Protein AF-A0A5E7W6V6-F1 (afdb_monomer)

Secondary structure (DSSP, 8-state):
-----------TTTT----PPPPPPHHHHHHHHHHHHHTT-HHHHHHHHHHHHH---TT-

Mean predicted aligned error: 8.33 Å

Organism: Pseudomonas fluorescens (NCBI:txid294)

Foldseek 3Di:
DDDDPDPPPDPPQVPHDDPDDDDDDPVRLVVVLVVCVVVVVVVVNVLSVCCVVPVDDPVD

Radius of gyration: 17.09 Å; Cα contacts (8 Å, |Δi|>4): 15; chains: 1; bounding box: 34×48×27 Å

Sequence (60 aa):
MSTIATYSHQPWNKGKLVGQKAPLRVRDIWAIRVRLQLAEKTRDLALFNLAIDSKLRACD

Structure (mmCIF, N/CA/C/O backbone):
data_AF-A0A5E7W6V6-F1
#
_entry.id   AF-A0A5E7W6V6-F1
#
loop_
_atom_site.group_PDB
_atom_site.id
_atom_site.type_symbol
_atom_site.label_atom_id
_atom_site.label_alt_id
_atom_site.label_comp_id
_atom_site.label_asym_id
_atom_site.label_entity_id
_atom_site.label_seq_id
_atom_site.pdbx_PDB_ins_code
_atom_site.Cartn_x
_atom_site.Cartn_y
_atom_site.Cartn_z
_atom_site.occupancy
_atom_site.B_is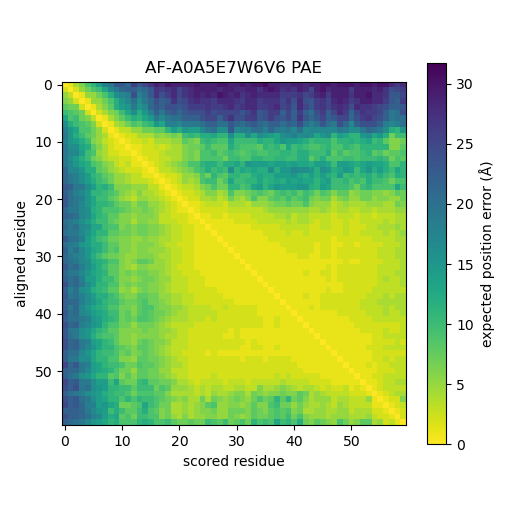o_or_equiv
_atom_site.auth_seq_id
_atom_site.auth_comp_id
_atom_site.auth_asym_id
_atom_site.auth_atom_id
_atom_site.pdbx_PDB_model_num
ATOM 1 N N . MET A 1 1 ? 23.154 35.281 13.170 1.00 42.81 1 MET A N 1
ATOM 2 C CA . MET A 1 1 ? 22.434 34.648 12.043 1.00 42.81 1 MET A CA 1
ATOM 3 C C . MET A 1 1 ? 22.274 33.167 12.336 1.00 42.81 1 MET A C 1
ATOM 5 O O . MET A 1 1 ? 23.241 32.432 12.201 1.00 42.81 1 MET A O 1
ATOM 9 N N . SER A 1 2 ? 21.094 32.741 12.781 1.00 46.16 2 SER A N 1
ATOM 10 C CA . SER A 1 2 ? 20.806 31.322 13.014 1.00 46.16 2 SER A CA 1
ATOM 11 C C . SER A 1 2 ? 20.318 30.708 11.706 1.00 46.16 2 SER A C 1
ATOM 13 O O . SER A 1 2 ? 19.239 31.044 11.222 1.00 46.16 2 SER A O 1
ATOM 15 N N . THR A 1 3 ? 21.141 29.868 11.089 1.00 50.94 3 THR A N 1
ATOM 16 C CA . THR A 1 3 ? 20.804 29.139 9.865 1.00 50.94 3 THR A CA 1
ATOM 17 C C . THR A 1 3 ? 19.798 28.039 10.193 1.00 50.94 3 THR A C 1
ATOM 19 O O . THR A 1 3 ? 20.118 27.049 10.845 1.00 50.94 3 THR A O 1
ATOM 22 N N . ILE A 1 4 ? 18.554 28.221 9.751 1.00 61.88 4 ILE A N 1
ATOM 23 C CA . ILE A 1 4 ? 17.513 27.193 9.813 1.00 61.88 4 ILE A CA 1
ATOM 24 C C . ILE A 1 4 ? 17.920 26.098 8.825 1.00 61.88 4 ILE A C 1
ATOM 26 O O . ILE A 1 4 ? 17.809 26.274 7.613 1.00 61.88 4 ILE A O 1
ATOM 30 N N . ALA A 1 5 ? 18.446 24.984 9.332 1.00 62.88 5 ALA A N 1
ATOM 31 C CA . ALA A 1 5 ? 18.738 23.817 8.514 1.00 62.88 5 ALA A CA 1
ATOM 32 C C . ALA A 1 5 ? 17.413 23.235 8.000 1.00 62.88 5 ALA A C 1
ATOM 34 O O . ALA A 1 5 ? 16.662 22.600 8.740 1.00 62.88 5 ALA A O 1
ATOM 35 N N . THR A 1 6 ? 17.101 23.478 6.730 1.00 64.94 6 THR A N 1
ATOM 36 C CA . THR A 1 6 ? 15.957 22.866 6.059 1.00 64.94 6 THR A CA 1
ATOM 37 C C . THR A 1 6 ? 16.261 21.384 5.853 1.00 64.94 6 THR A C 1
ATOM 39 O O . THR A 1 6 ? 17.063 20.999 5.002 1.00 64.94 6 THR A O 1
ATOM 42 N N . TYR A 1 7 ? 15.644 20.521 6.663 1.00 65.38 7 TYR A N 1
ATOM 43 C CA . TYR A 1 7 ? 15.725 19.075 6.473 1.00 65.38 7 TYR A CA 1
ATOM 44 C C . TYR A 1 7 ? 14.957 18.724 5.194 1.00 65.38 7 TYR A C 1
ATOM 46 O O . TYR A 1 7 ? 13.744 18.522 5.195 1.00 65.38 7 TYR A O 1
ATOM 54 N N . SER A 1 8 ? 15.651 18.737 4.058 1.00 73.38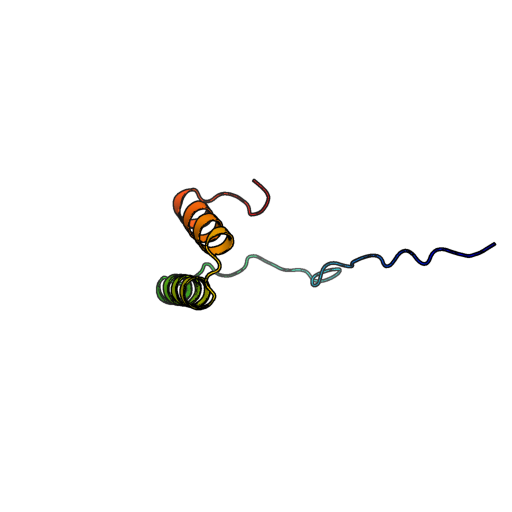 8 SER A N 1
ATOM 55 C CA . SER A 1 8 ? 15.075 18.333 2.782 1.00 73.38 8 SER A CA 1
ATOM 56 C C . SER A 1 8 ? 14.708 16.853 2.882 1.00 73.38 8 SER A C 1
ATOM 58 O O . SER A 1 8 ? 15.590 16.000 2.801 1.00 73.38 8 SER A O 1
ATOM 60 N N . HIS A 1 9 ? 13.417 16.539 3.024 1.00 76.38 9 HIS A N 1
ATOM 61 C CA . HIS A 1 9 ? 12.908 15.175 2.886 1.00 76.38 9 HIS A CA 1
ATOM 62 C C . HIS A 1 9 ? 13.235 14.671 1.480 1.00 76.38 9 HIS A C 1
ATOM 64 O O . HIS A 1 9 ? 12.546 14.981 0.509 1.00 76.38 9 HIS A O 1
ATOM 70 N N . GLN A 1 10 ? 14.334 13.930 1.356 1.00 82.75 10 GLN A N 1
ATOM 71 C CA . GLN A 1 10 ? 14.678 13.283 0.104 1.00 82.75 10 GLN A CA 1
ATOM 72 C C . GLN A 1 10 ? 13.802 12.038 -0.046 1.00 82.75 10 GLN A C 1
ATOM 74 O O . GLN A 1 10 ? 13.714 11.240 0.892 1.00 82.75 10 GLN A O 1
ATOM 79 N N . PRO A 1 11 ? 13.144 11.847 -1.198 1.00 82.50 11 PRO A N 1
ATOM 80 C CA . PRO A 1 11 ? 12.349 10.653 -1.416 1.00 82.50 11 PRO A CA 1
ATOM 81 C C . PRO A 1 11 ? 13.259 9.414 -1.414 1.00 82.50 11 PRO A C 1
ATOM 83 O O . PRO A 1 11 ? 14.401 9.459 -1.874 1.00 82.50 11 PRO A O 1
ATOM 86 N N . TRP A 1 12 ? 12.748 8.288 -0.906 1.00 84.94 12 TRP A N 1
ATOM 87 C CA . TRP A 1 12 ? 13.504 7.036 -0.708 1.00 84.94 12 TRP A CA 1
ATOM 88 C C . TRP A 1 12 ? 14.140 6.473 -1.996 1.00 84.94 12 TRP A C 1
ATOM 90 O O . TRP A 1 12 ? 15.052 5.640 -1.948 1.00 84.94 12 TRP A O 1
ATOM 100 N N . ASN A 1 13 ? 13.643 6.914 -3.153 1.00 87.81 13 ASN A N 1
ATOM 101 C CA . ASN A 1 13 ? 14.071 6.522 -4.490 1.00 87.81 13 ASN A CA 1
ATOM 102 C C . ASN A 1 13 ? 14.890 7.599 -5.226 1.00 87.81 13 ASN A C 1
ATOM 104 O O . ASN A 1 13 ? 15.138 7.438 -6.421 1.00 87.81 13 ASN A O 1
ATOM 108 N N . LYS A 1 14 ? 15.322 8.686 -4.571 1.00 87.06 14 LYS A N 1
ATOM 109 C CA . LYS A 1 14 ? 16.115 9.728 -5.242 1.00 87.06 14 LYS A CA 1
ATOM 110 C C . LYS A 1 14 ? 17.388 9.143 -5.862 1.00 87.06 14 LYS A C 1
ATOM 112 O O . LYS A 1 14 ? 18.150 8.452 -5.192 1.00 87.06 14 LYS A O 1
ATOM 117 N N . GLY A 1 15 ? 17.605 9.426 -7.146 1.00 88.50 15 GLY A N 1
ATOM 118 C CA . GLY A 1 15 ? 18.749 8.920 -7.911 1.00 88.50 15 GLY A CA 1
ATOM 119 C C . GLY A 1 15 ? 18.663 7.437 -8.291 1.00 88.50 15 GLY A C 1
ATOM 120 O O . GLY A 1 15 ? 19.597 6.922 -8.896 1.00 88.50 15 GLY A O 1
ATOM 121 N N . LYS A 1 16 ? 17.561 6.742 -7.969 1.00 89.06 16 LYS A N 1
ATOM 122 C CA . LYS A 1 16 ? 17.332 5.347 -8.366 1.00 89.06 16 LYS A CA 1
ATOM 123 C C . LYS A 1 16 ? 16.356 5.300 -9.539 1.00 89.06 16 LYS A C 1
ATOM 125 O O . LYS A 1 16 ? 15.233 5.788 -9.432 1.00 89.06 16 LYS A O 1
ATOM 130 N N . LEU A 1 17 ? 16.761 4.662 -10.636 1.00 85.06 17 LEU A N 1
ATOM 131 C CA . LEU A 1 17 ? 15.853 4.287 -11.721 1.00 85.06 17 LEU A CA 1
ATOM 132 C C . LEU A 1 17 ? 14.924 3.176 -11.220 1.00 85.06 17 LEU A C 1
ATOM 134 O O . LEU A 1 17 ? 15.280 2.000 -11.206 1.00 85.06 17 LEU A O 1
ATOM 138 N N . VAL A 1 18 ? 13.735 3.559 -10.754 1.00 82.50 18 VAL A N 1
ATOM 139 C CA . VAL A 1 18 ? 12.678 2.608 -10.400 1.00 82.50 18 VAL A CA 1
ATOM 140 C C . VAL A 1 18 ? 11.835 2.386 -11.649 1.00 82.50 18 VAL A C 1
ATOM 142 O O . VAL A 1 18 ? 11.056 3.252 -12.036 1.00 82.50 18 VAL A O 1
ATOM 145 N N . GLY A 1 19 ? 12.034 1.239 -12.299 1.00 85.25 19 GLY A N 1
ATOM 146 C CA . GLY A 1 19 ? 11.213 0.819 -13.431 1.00 85.25 19 GLY A CA 1
ATOM 147 C C . GLY A 1 19 ? 9.782 0.470 -13.017 1.00 85.25 19 GLY A C 1
ATOM 148 O O . GLY A 1 19 ? 9.371 0.644 -11.865 1.00 85.25 19 GLY A O 1
ATOM 149 N N . GLN A 1 20 ? 9.016 -0.065 -13.965 1.00 84.69 20 GLN A N 1
ATOM 150 C CA . GLN A 1 20 ? 7.668 -0.549 -13.695 1.00 84.69 20 GLN A CA 1
ATOM 151 C C . GLN A 1 20 ? 7.699 -1.603 -12.578 1.00 84.69 20 GLN A C 1
ATOM 153 O O . GLN A 1 20 ? 8.370 -2.630 -12.686 1.00 84.69 20 GLN A O 1
ATOM 158 N N . LYS A 1 21 ? 6.974 -1.347 -11.485 1.00 85.06 21 LYS A N 1
ATOM 159 C CA . LYS A 1 21 ? 6.777 -2.355 -10.441 1.00 85.06 21 LYS A CA 1
ATOM 160 C C . LYS A 1 21 ? 5.816 -3.426 -10.945 1.00 85.06 21 LYS A C 1
ATOM 162 O O . LYS A 1 21 ? 4.854 -3.118 -11.646 1.00 85.06 21 LYS A O 1
ATOM 167 N N . ALA A 1 22 ? 6.063 -4.672 -10.551 1.00 89.19 22 ALA A N 1
ATOM 168 C CA . ALA A 1 22 ? 5.136 -5.758 -10.824 1.00 89.19 22 ALA A CA 1
ATOM 169 C C . ALA A 1 22 ? 3.757 -5.457 -10.197 1.00 89.19 22 ALA A C 1
ATOM 171 O O . ALA A 1 22 ? 3.704 -4.911 -9.087 1.00 89.19 22 ALA A O 1
ATOM 172 N N . PRO A 1 23 ? 2.651 -5.804 -10.880 1.00 90.38 23 PRO A N 1
ATOM 173 C CA . PRO A 1 23 ? 1.318 -5.668 -10.311 1.00 90.38 23 PRO A CA 1
ATOM 174 C C . PRO A 1 23 ? 1.159 -6.565 -9.076 1.00 90.38 23 PRO A C 1
ATOM 176 O O . PRO A 1 23 ? 1.804 -7.608 -8.950 1.00 90.38 23 PRO A O 1
ATOM 179 N N . LEU A 1 24 ? 0.276 -6.164 -8.160 1.00 93.19 24 LEU A N 1
ATOM 180 C CA . LEU A 1 24 ? -0.050 -6.967 -6.983 1.00 93.19 24 LEU A CA 1
ATOM 181 C C . LEU A 1 24 ? -0.800 -8.238 -7.398 1.00 93.19 24 LEU A C 1
ATOM 183 O O . LEU A 1 24 ? -1.723 -8.185 -8.211 1.00 93.19 24 LEU A O 1
ATOM 187 N N . ARG A 1 25 ? -0.452 -9.383 -6.800 1.00 96.19 25 ARG A N 1
ATOM 188 C CA . ARG A 1 25 ? -1.253 -10.609 -6.945 1.00 96.19 25 ARG A CA 1
ATOM 189 C C . ARG A 1 25 ? -2.477 -10.526 -6.035 1.00 96.19 25 ARG A C 1
ATOM 191 O O . ARG A 1 25 ? -2.428 -9.891 -4.985 1.00 96.19 25 ARG A O 1
ATOM 198 N N . VAL A 1 26 ? -3.537 -11.264 -6.362 1.00 96.19 26 VAL A N 1
ATOM 199 C CA . VAL A 1 26 ? -4.782 -11.308 -5.563 1.00 96.19 26 VAL A CA 1
ATOM 200 C C . VAL A 1 26 ? -4.517 -11.643 -4.088 1.00 96.19 26 VAL A C 1
ATOM 202 O O . VAL A 1 26 ? -5.068 -11.007 -3.192 1.00 96.19 26 VAL A O 1
ATOM 205 N N . ARG A 1 27 ? -3.601 -12.581 -3.818 1.00 97.38 27 ARG A N 1
ATOM 206 C CA . ARG A 1 27 ? -3.184 -12.929 -2.449 1.00 97.38 27 ARG A CA 1
ATOM 207 C C . ARG A 1 27 ? -2.536 -11.756 -1.709 1.00 97.38 27 ARG A C 1
ATOM 209 O O . ARG A 1 27 ? -2.752 -11.596 -0.512 1.00 97.38 27 ARG A O 1
ATOM 216 N N . ASP A 1 28 ? -1.749 -10.946 -2.413 1.00 97.00 28 ASP A N 1
ATOM 217 C CA . ASP A 1 28 ? -1.058 -9.800 -1.822 1.00 97.00 28 ASP A CA 1
ATOM 218 C C . ASP A 1 28 ? -2.072 -8.691 -1.480 1.00 97.00 28 ASP A C 1
ATOM 220 O O . ASP A 1 28 ? -1.996 -8.104 -0.402 1.00 97.00 28 ASP A O 1
ATOM 224 N N . ILE A 1 29 ? -3.084 -8.477 -2.332 1.00 97.00 29 ILE A N 1
ATOM 225 C CA . ILE A 1 29 ? -4.205 -7.556 -2.068 1.00 97.00 29 ILE A CA 1
ATOM 226 C C . ILE A 1 29 ? -4.961 -7.981 -0.805 1.00 97.00 29 ILE A C 1
ATOM 228 O O . ILE A 1 29 ? -5.194 -7.160 0.083 1.00 97.00 29 ILE A O 1
ATOM 232 N N . TRP A 1 30 ? -5.312 -9.266 -0.697 1.00 98.00 30 TRP A N 1
ATOM 233 C CA . TRP A 1 30 ? -6.002 -9.788 0.483 1.00 98.00 30 TRP A CA 1
ATOM 234 C C . TRP A 1 30 ? -5.171 -9.598 1.757 1.00 98.00 30 TRP A C 1
ATOM 236 O O . TRP A 1 30 ? -5.676 -9.077 2.752 1.00 98.00 30 TRP A O 1
ATOM 246 N N . ALA A 1 31 ? -3.876 -9.923 1.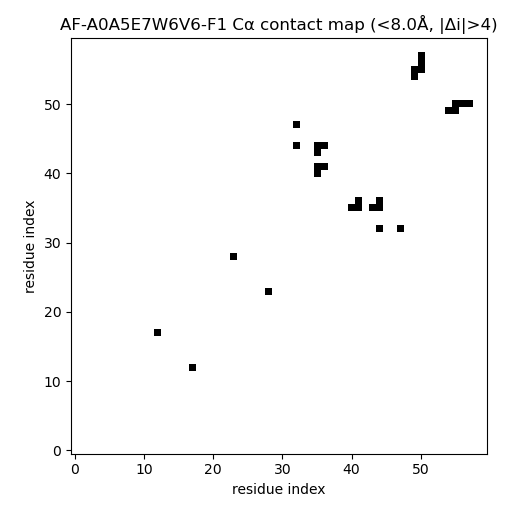706 1.00 98.19 31 ALA A N 1
ATOM 247 C CA . ALA A 1 31 ? -2.974 -9.741 2.838 1.00 98.19 31 ALA A CA 1
ATOM 248 C C . ALA A 1 31 ? -2.879 -8.271 3.288 1.00 98.19 31 ALA A C 1
ATOM 250 O O . ALA A 1 31 ? -2.825 -8.000 4.489 1.00 98.19 31 ALA A O 1
ATOM 251 N N . ILE A 1 32 ? -2.876 -7.316 2.351 1.00 97.94 32 ILE A N 1
ATOM 252 C CA . ILE A 1 32 ? -2.877 -5.881 2.671 1.00 97.94 32 ILE A CA 1
ATOM 253 C C . ILE A 1 32 ? -4.191 -5.477 3.349 1.00 97.94 32 ILE A C 1
ATOM 255 O O . ILE A 1 32 ? -4.145 -4.837 4.399 1.00 97.94 32 ILE A O 1
ATOM 259 N N . ARG A 1 33 ? -5.349 -5.889 2.810 1.00 97.94 33 ARG A N 1
ATOM 260 C CA . ARG A 1 33 ? -6.664 -5.573 3.402 1.00 97.94 33 ARG A CA 1
ATOM 261 C C . ARG A 1 33 ? -6.763 -6.064 4.842 1.00 97.94 33 ARG A C 1
ATOM 263 O O . ARG A 1 33 ? -7.105 -5.278 5.719 1.00 97.94 33 ARG A O 1
ATOM 2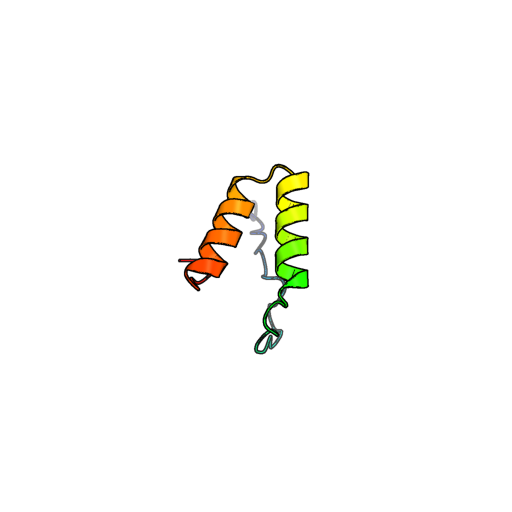70 N N . VAL A 1 34 ? -6.386 -7.318 5.092 1.00 98.25 34 VAL A N 1
ATOM 271 C CA . VAL A 1 34 ? -6.422 -7.910 6.439 1.00 98.25 34 VAL A CA 1
ATOM 272 C C . VAL A 1 34 ? -5.515 -7.148 7.402 1.00 98.25 34 VAL A C 1
ATOM 274 O O . VAL A 1 34 ? -5.933 -6.826 8.510 1.00 98.25 34 VAL A O 1
ATOM 277 N N . ARG A 1 35 ? -4.293 -6.792 6.989 1.00 98.56 35 ARG A N 1
ATOM 278 C CA . ARG A 1 35 ? -3.380 -6.007 7.839 1.00 98.56 35 ARG A CA 1
ATOM 279 C C . ARG A 1 35 ? -3.941 -4.628 8.181 1.00 98.56 35 ARG A C 1
ATOM 281 O O . ARG A 1 35 ? -3.781 -4.186 9.313 1.00 98.56 35 ARG A O 1
ATOM 288 N N . LEU A 1 36 ? -4.593 -3.958 7.230 1.00 98.31 36 LEU A N 1
ATOM 289 C CA . LEU A 1 36 ? -5.227 -2.658 7.469 1.00 98.31 36 LEU A CA 1
ATOM 290 C C . LEU A 1 36 ? -6.447 -2.769 8.391 1.00 98.31 36 LEU A C 1
ATOM 292 O O . LEU A 1 36 ? -6.633 -1.901 9.239 1.00 98.31 36 LEU A O 1
ATOM 296 N N . GLN A 1 37 ? -7.233 -3.840 8.257 1.00 98.06 37 GLN A N 1
ATOM 297 C CA . GLN A 1 37 ? -8.361 -4.134 9.144 1.00 98.06 37 GLN A CA 1
ATOM 298 C C . GLN A 1 37 ? -7.899 -4.419 10.576 1.00 98.06 37 GLN A C 1
ATOM 300 O O . GLN A 1 37 ? -8.411 -3.807 11.504 1.00 98.06 37 GLN A O 1
ATOM 305 N N . LEU A 1 38 ? -6.899 -5.290 10.752 1.00 98.50 38 LEU A N 1
ATOM 306 C CA . LEU A 1 38 ? -6.338 -5.620 12.069 1.00 98.50 38 LEU A CA 1
ATOM 307 C C . LEU A 1 38 ? -5.689 -4.414 12.756 1.00 98.50 38 LEU A C 1
ATOM 309 O O . LEU A 1 38 ? -5.663 -4.345 13.977 1.00 98.50 38 LEU A O 1
AT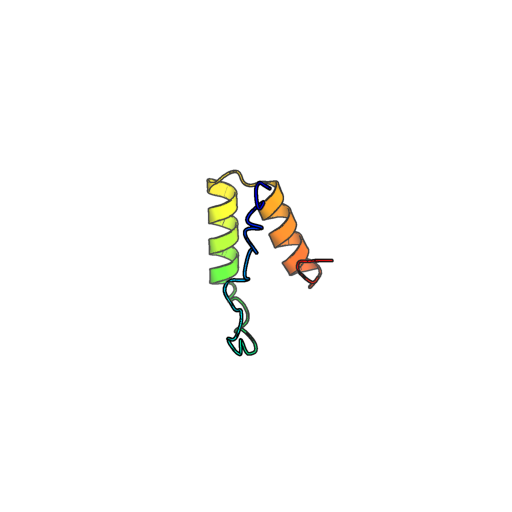OM 313 N N . ALA A 1 39 ? -5.151 -3.475 11.976 1.00 98.25 39 ALA A N 1
ATOM 314 C CA . 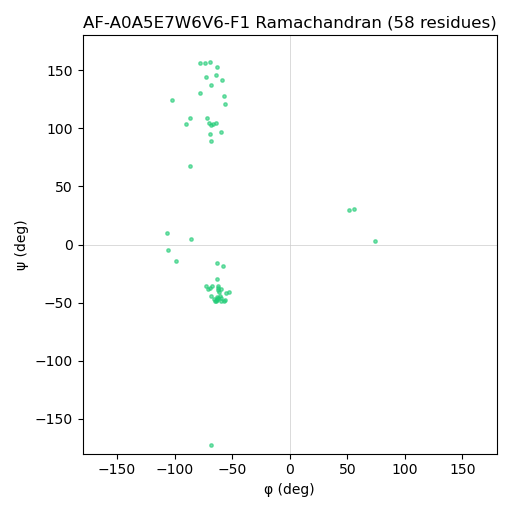ALA A 1 39 ? -4.584 -2.231 12.486 1.00 98.25 39 ALA A CA 1
ATOM 315 C C . ALA A 1 39 ? -5.629 -1.113 12.671 1.00 98.25 39 ALA A C 1
ATOM 317 O O . ALA A 1 39 ? -5.238 0.021 12.939 1.00 98.25 39 ALA A O 1
ATOM 318 N N . GLU A 1 40 ? -6.918 -1.401 12.452 1.00 97.88 40 GLU A N 1
ATOM 319 C CA . GLU A 1 40 ? -8.035 -0.447 12.534 1.00 97.88 40 GLU A CA 1
ATOM 320 C C . GLU A 1 40 ? -7.817 0.835 11.705 1.00 97.88 40 GLU A C 1
ATOM 322 O O . GLU A 1 40 ? -8.320 1.919 12.005 1.00 97.88 40 GLU A O 1
ATOM 327 N N . LYS A 1 41 ? -7.070 0.726 10.599 1.00 98.12 41 LYS A N 1
ATOM 328 C CA . LYS A 1 41 ? -6.769 1.855 9.711 1.00 98.12 41 LYS A CA 1
ATOM 329 C C . LYS A 1 41 ? -7.865 2.047 8.672 1.00 98.12 41 LYS A C 1
ATOM 331 O O . LYS A 1 41 ? -7.643 1.868 7.473 1.00 98.12 41 LYS A O 1
ATOM 336 N N . THR A 1 42 ? -9.049 2.442 9.125 1.00 97.44 42 THR A N 1
ATOM 337 C CA . THR A 1 42 ? -10.259 2.551 8.291 1.00 97.44 42 THR A CA 1
ATOM 338 C C . THR A 1 42 ? -10.068 3.455 7.070 1.00 97.44 42 THR A C 1
ATOM 340 O O . THR A 1 42 ? -10.468 3.089 5.966 1.00 97.44 42 THR A O 1
ATOM 343 N N . ARG A 1 43 ? -9.394 4.605 7.234 1.00 97.69 43 ARG A N 1
ATOM 344 C CA . ARG A 1 43 ? -9.099 5.535 6.128 1.00 97.69 43 ARG A CA 1
ATOM 345 C C . ARG A 1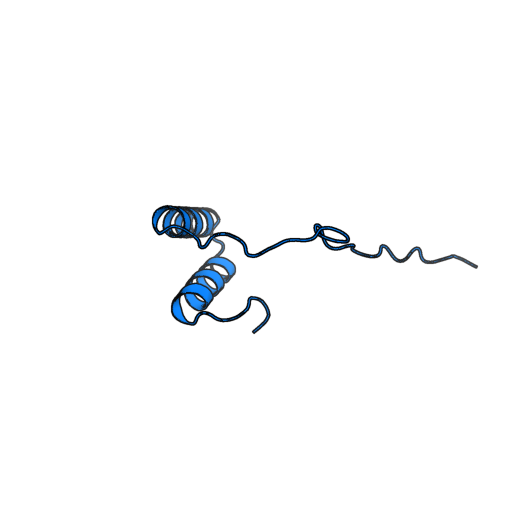 43 ? -8.183 4.908 5.078 1.00 97.69 43 ARG A C 1
ATOM 347 O O . ARG A 1 43 ? -8.489 4.959 3.893 1.00 97.69 43 ARG A O 1
ATOM 354 N N . ASP A 1 44 ? -7.083 4.297 5.509 1.00 97.31 44 ASP A N 1
ATOM 355 C CA . ASP A 1 44 ? -6.107 3.693 4.599 1.00 97.31 44 ASP A CA 1
ATOM 356 C C . ASP A 1 44 ? -6.718 2.476 3.880 1.00 97.31 44 ASP A C 1
ATOM 358 O O . ASP A 1 44 ? -6.467 2.268 2.695 1.00 97.31 44 ASP A O 1
ATOM 362 N N . LEU A 1 45 ? -7.575 1.707 4.565 1.00 97.94 45 LEU A N 1
ATOM 363 C CA . LEU A 1 45 ? -8.343 0.611 3.970 1.00 97.94 45 LEU A CA 1
ATOM 364 C C . LEU A 1 45 ? -9.310 1.109 2.890 1.00 97.94 45 LEU A C 1
ATOM 366 O O . LEU A 1 45 ? -9.387 0.506 1.819 1.00 97.94 45 LEU A O 1
ATOM 370 N N . ALA A 1 46 ? -10.038 2.195 3.157 1.00 96.50 46 ALA A N 1
ATOM 371 C CA . ALA A 1 46 ? -10.954 2.793 2.193 1.00 96.50 46 ALA A CA 1
ATOM 372 C C . ALA A 1 46 ? -10.208 3.309 0.954 1.00 96.50 46 ALA A C 1
ATOM 374 O O . ALA A 1 46 ? -10.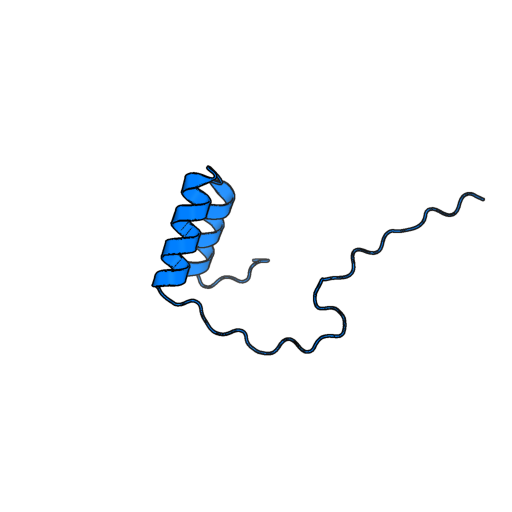593 2.974 -0.163 1.00 96.50 46 ALA A O 1
ATOM 375 N N . LEU A 1 47 ? -9.104 4.041 1.148 1.00 96.00 47 LEU A N 1
ATOM 376 C CA . LEU A 1 47 ? -8.264 4.533 0.052 1.00 96.00 47 LEU A CA 1
ATOM 377 C C . LEU A 1 47 ? -7.662 3.390 -0.769 1.00 96.00 47 LEU A C 1
ATOM 379 O O . LEU A 1 47 ? -7.646 3.455 -1.995 1.00 96.00 47 LEU A O 1
ATOM 383 N N . PHE A 1 48 ? -7.205 2.322 -0.111 1.00 95.69 48 PHE A N 1
ATOM 384 C CA . PHE A 1 48 ? -6.674 1.153 -0.805 1.00 95.69 48 PHE A CA 1
ATOM 385 C C . PHE A 1 48 ? -7.742 0.470 -1.666 1.00 95.69 48 PHE A C 1
ATOM 387 O O . PHE A 1 48 ? -7.486 0.198 -2.836 1.00 95.69 48 PHE A O 1
ATOM 394 N N . ASN A 1 49 ? -8.940 0.227 -1.121 1.00 95.38 49 ASN A N 1
ATOM 395 C CA . ASN A 1 49 ? -10.036 -0.373 -1.889 1.00 95.38 49 ASN A CA 1
ATOM 396 C C . ASN A 1 49 ? -10.445 0.534 -3.063 1.00 95.38 49 ASN A C 1
ATOM 398 O O . ASN A 1 49 ? -10.514 0.063 -4.195 1.00 95.38 49 ASN A O 1
ATOM 402 N N . LEU A 1 50 ? -10.610 1.839 -2.816 1.00 94.69 50 LEU A N 1
ATOM 403 C CA . LEU A 1 50 ? -10.951 2.814 -3.852 1.00 94.69 50 LEU A CA 1
ATOM 404 C C . LEU A 1 50 ? -9.933 2.798 -4.996 1.00 94.69 50 LEU A C 1
ATOM 406 O O . LEU A 1 50 ? -10.331 2.733 -6.157 1.00 94.69 50 LEU A O 1
ATOM 410 N N . ALA A 1 51 ? -8.633 2.817 -4.691 1.00 94.00 51 ALA A N 1
ATOM 411 C CA . ALA A 1 51 ? -7.578 2.803 -5.702 1.00 94.00 51 ALA A CA 1
ATOM 412 C C . ALA A 1 51 ? -7.596 1.526 -6.562 1.00 94.00 51 ALA A C 1
ATOM 414 O O . ALA A 1 51 ? -7.328 1.590 -7.762 1.00 94.00 51 ALA A O 1
ATOM 415 N N . ILE A 1 52 ? -7.933 0.373 -5.973 1.00 93.62 52 ILE A N 1
ATOM 416 C CA . ILE A 1 52 ? -8.064 -0.892 -6.710 1.00 93.62 52 ILE A CA 1
ATOM 417 C C . ILE A 1 52 ? -9.269 -0.859 -7.657 1.00 93.62 52 ILE A C 1
ATOM 419 O O . ILE A 1 52 ? -9.129 -1.247 -8.819 1.00 93.62 52 ILE A O 1
ATOM 423 N N . ASP A 1 53 ? -10.415 -0.364 -7.193 1.00 93.88 53 ASP A N 1
ATOM 424 C CA . ASP A 1 53 ? -11.660 -0.361 -7.972 1.00 93.88 53 ASP A CA 1
ATOM 425 C C . ASP A 1 53 ? -11.636 0.674 -9.108 1.00 93.88 53 ASP A C 1
ATOM 427 O O . ASP A 1 53 ? -12.146 0.431 -10.202 1.00 93.88 53 ASP A O 1
ATOM 431 N N . SER A 1 54 ? -11.003 1.822 -8.866 1.00 93.38 54 SER A N 1
ATOM 432 C CA . SER A 1 54 ? -10.986 2.966 -9.789 1.00 93.38 54 SER A CA 1
ATOM 433 C C . SER A 1 54 ? -9.726 3.069 -10.655 1.00 93.38 54 SER A C 1
ATOM 435 O O . SER A 1 54 ? -9.725 3.807 -11.639 1.00 9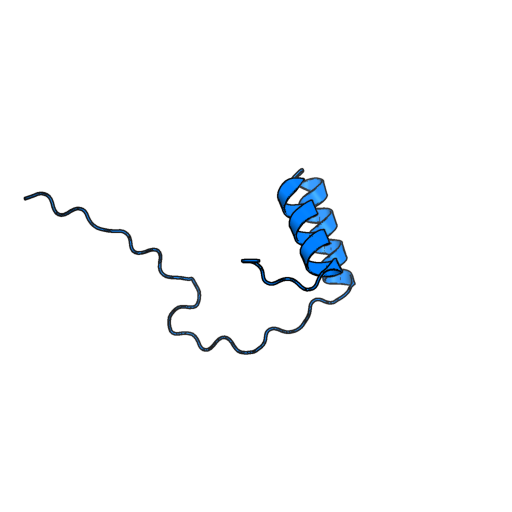3.38 54 SER A O 1
ATOM 437 N N . LYS A 1 55 ? -8.652 2.338 -10.318 1.00 87.06 55 LYS A N 1
ATOM 438 C CA . LYS A 1 55 ? -7.318 2.451 -10.944 1.00 87.06 55 LYS A CA 1
ATOM 439 C C . LYS A 1 55 ? -6.731 3.875 -10.903 1.00 87.06 55 LYS A C 1
ATOM 441 O O . LYS A 1 55 ? -5.970 4.251 -11.796 1.00 87.06 55 LYS A O 1
ATOM 446 N N . LEU A 1 56 ? -7.074 4.656 -9.879 1.00 87.06 56 LEU A N 1
ATOM 447 C CA . LEU A 1 56 ? -6.562 6.014 -9.677 1.00 87.06 56 LEU A CA 1
ATOM 448 C C . LEU A 1 56 ? -5.073 6.038 -9.311 1.00 87.06 56 LEU A C 1
ATOM 450 O O . LEU A 1 56 ? -4.516 5.064 -8.786 1.00 87.06 56 LEU A O 1
ATOM 454 N N . ARG A 1 57 ? -4.415 7.173 -9.572 1.00 82.62 57 ARG A N 1
ATOM 455 C CA . ARG A 1 57 ? -3.066 7.422 -9.049 1.00 82.62 57 ARG A CA 1
ATOM 456 C C . ARG A 1 57 ? -3.164 7.720 -7.559 1.00 82.62 57 ARG A C 1
ATOM 458 O O . ARG A 1 57 ? -4.163 8.219 -7.073 1.00 82.62 57 ARG A O 1
ATOM 465 N N . ALA A 1 58 ? -2.075 7.488 -6.832 1.00 78.75 58 ALA A N 1
ATOM 466 C CA . ALA A 1 58 ? -2.035 7.737 -5.389 1.00 78.75 58 ALA A CA 1
ATOM 467 C C . ALA A 1 58 ? -2.225 9.217 -4.990 1.00 78.75 58 ALA A C 1
ATOM 469 O O . ALA A 1 58 ? -2.438 9.494 -3.814 1.00 78.75 58 ALA A O 1
ATOM 470 N N . CYS A 1 59 ? -2.081 10.143 -5.943 1.00 81.38 59 CYS A N 1
ATOM 471 C CA . CYS A 1 59 ? -2.257 11.579 -5.735 1.00 81.38 59 CYS A CA 1
ATOM 472 C C . CYS A 1 59 ? -3.564 12.124 -6.337 1.00 81.38 59 CYS A C 1
ATOM 474 O O . CYS A 1 59 ? -3.793 13.323 -6.187 1.00 81.38 59 CYS A O 1
ATOM 476 N N . ASP A 1 60 ? -4.337 11.294 -7.048 1.00 81.62 60 ASP A N 1
ATOM 477 C CA . ASP A 1 60 ? -5.689 11.650 -7.506 1.00 81.62 60 ASP A CA 1
ATOM 478 C C . ASP A 1 60 ? -6.677 11.454 -6.342 1.00 81.62 60 ASP A C 1
ATOM 480 O O . ASP A 1 60 ? -7.579 12.306 -6.186 1.00 81.62 60 ASP A O 1
#

Solvent-accessible surface area (backbone atoms only — not comparable to full-atom values): 4078 Å² total; per-residue (Å²): 136,86,79,79,78,76,80,74,84,72,62,98,55,72,97,52,92,76,70,89,74,80,78,82,51,75,68,55,52,51,55,50,51,51,54,29,58,77,64,67,35,62,66,62,43,51,52,53,52,49,35,68,77,68,69,53,58,99,86,110

pLDDT: mean 87.44, std 13.32, range [42.81, 98.56]